Protein 4G79 (pdb70)

Radius of gyration: 14.89 Å; Cα contacts (8 Å, |Δi|>4): 288; chains: 1; bounding box: 30×38×43 Å

CATH classification: 2.170.210.20

Nearest PDB structures (foldseek):
  4g79-assembly1_A-2  TM=1.008E+00  e=6.199E-25  Caenorhabditis elegans
  4geu-assembly2_D-2  TM=9.745E-01  e=7.129E-22  Caenorhabditis elegans
  3pyi-assembly1_B  TM=9.815E-01  e=1.085E-20  Caenorhabditis elegans
  4gfc-assembly1_A  TM=9.319E-01  e=2.550E-20  Caenorhabditis elegans
  4gfa-assembly1_C  TM=9.198E-01  e=9.061E-18  Caenorhabditis elegans

Organism: Caenorhabditis elegans (NCBI:txid6239)

Foldseek 3Di:
DQKDWDDWDWAWEWEWEDCVHTDIDIFTKIWTWIWGQDPPPRFIKIKIWIDHPVDPQQIWMDIHGQVNVVVQCVVQVPPDHPVCVVVVVVCDVVVDHFYWYWYAYHVRQWIKIWGADDDPPDRRTRTIDIIGGD

B-factor: mean 48.03, std 16.82, range [25.33, 118.18]

InterPro domains:
  IPR032396 Spindle assembly abnormal protein 6, N-terminal [PF16531] (31-99)
  IPR038558 SAS-6, N-terminal domain superfamily [G3DSA:2.170.210.20] (1-215)
  IPR048600 Spindle assembly abnormal protein 6, helical domain [PF21503] (169-205)

Solvent-accessible surface area: 8370 Å² total; per-residue (Å²): 173,52,87,97,87,58,10,69,78,73,35,103,2,26,1,39,34,31,144,150,98,114,78,68,131,158,12,139,4,75,3,84,2,6,42,41,159,40,184,140,71,25,57,71,12,0,43,2,33,0,33,44,117,102,24,201,119,2,72,0,15,39,34,7,26,62,106,103,0,91,92,16,14,164,89,44,125,30,139,49,90,18,85,27,1,6,135,71,9,25,120,26,13,110,86,127,156,33,58,9,37,0,43,5,32,81,145,63,80,71,0,32,4,25,1,16,37,150,65,146,168,62,159,22,98,35,0,21,14,105,0,80,48,118

GO terms:
  GO:0042802 identical protein binding (F, IPI)
  GO:0005515 protein binding (F, IPI)
  GO:0005737 cytoplasm (C, IDA)
  GO:0005814 centriole (C, IDA)
  GO:0007099 centriole replication (P, IMP)
  GO:0008104 intracellular protein localization (P, IMP)
  GO:0019904 protein domain specific binding (F, IPI)
  GO:0051726 regulation of cell cy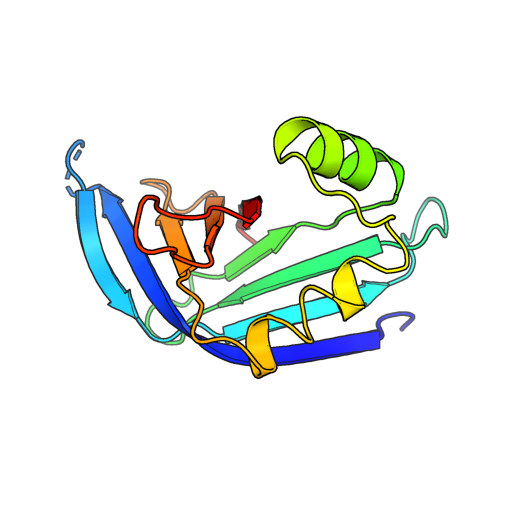cle (P, IGI)
  GO:0051726 regulation of cell cycle (P, IMP)

Structure (mmCIF, N/CA/C/O backbone):
data_4G79
#
_entry.id   4G79
#
_cell.length_a   69.330
_cell.length_b   73.370
_cell.length_c   79.330
_cell.angle_alpha   90.00
_cell.angle_beta   90.00
_cell.angle_gamma   90.00
#
_symmetry.space_group_name_H-M   'I 2 2 2'
#
loop_
_entity.id
_entity.type
_entity.pdbx_description
1 polymer 'Spindle assembly abnormal protein 6'
2 non-polymer GLYCEROL
3 non-polymer 'TETRAETHYLENE GLYCOL'
4 water water
#
loop_
_atom_site.group_PDB
_atom_site.id
_atom_site.type_symbol
_atom_site.label_atom_id
_atom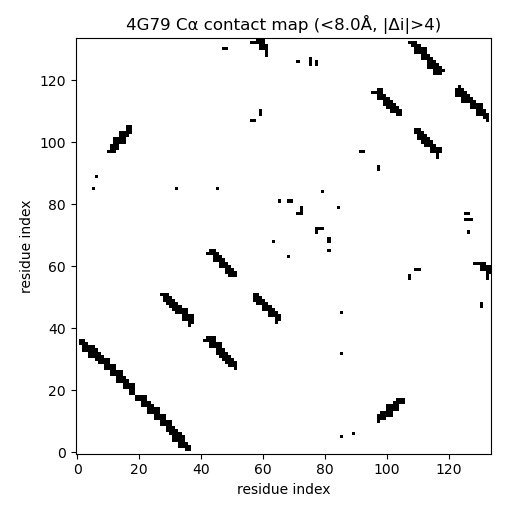_site.label_alt_id
_atom_site.label_comp_id
_atom_site.label_asym_id
_atom_site.label_entity_id
_atom_site.label_seq_id
_atom_site.pdbx_PDB_ins_code
_atom_site.Cartn_x
_atom_site.Cartn_y
_atom_site.Cartn_z
_atom_site.occupancy
_atom_site.B_iso_or_equiv
_atom_site.auth_seq_id
_atom_site.auth_comp_id
_atom_site.auth_asym_id
_atom_site.auth_atom_id
_atom_site.pdbx_PDB_model_num
ATOM 1 N N . THR A 1 4 ? -19.162 5.744 -2.027 1.00 79.36 2 THR A N 1
ATOM 2 C CA . THR A 1 4 ? -18.517 5.585 -3.333 1.00 76.14 2 THR A CA 1
ATOM 3 C C . THR A 1 4 ? -19.117 6.545 -4.383 1.00 75.95 2 THR A C 1
ATOM 4 O O . THR A 1 4 ? -20.269 6.974 -4.262 1.00 77.78 2 THR A O 1
ATOM 8 N N . SER A 1 5 ? -18.327 6.864 -5.416 1.00 66.47 3 SER A N 1
ATOM 9 C CA . SER A 1 5 ? -18.739 7.724 -6.524 1.00 62.66 3 SER A CA 1
ATOM 10 C C . SER A 1 5 ? -19.353 6.904 -7.666 1.00 59.32 3 SER A C 1
ATOM 11 O O . SER A 1 5 ? -19.889 7.476 -8.619 1.00 57.20 3 SER A O 1
ATOM 14 N N . LYS A 1 6 ? -19.243 5.576 -7.580 1.00 52.81 4 LYS A N 1
ATOM 15 C CA . LYS A 1 6 ? -19.689 4.652 -8.631 1.00 49.54 4 LYS A CA 1
ATOM 16 C C . LYS A 1 6 ? -21.214 4.652 -8.838 1.00 51.49 4 LYS A C 1
ATOM 17 O O . LYS A 1 6 ? -21.983 4.449 -7.900 1.00 52.45 4 LYS A O 1
ATOM 23 N N . ILE A 1 7 ? -21.632 4.869 -10.093 1.00 44.39 5 ILE A N 1
ATOM 24 C CA . ILE A 1 7 ? -23.030 4.845 -10.517 1.00 43.55 5 ILE A CA 1
ATOM 25 C C . ILE A 1 7 ? -23.182 3.732 -11.571 1.00 42.87 5 ILE A C 1
ATOM 26 O O . ILE A 1 7 ? -22.590 3.832 -12.653 1.00 37.61 5 ILE A O 1
ATOM 31 N N . ALA A 1 8 ? -24.001 2.713 -11.265 1.00 40.86 6 ALA A N 1
ATOM 32 C CA . ALA A 1 8 ? -24.260 1.603 -12.181 1.00 39.79 6 ALA A CA 1
ATOM 33 C C . ALA A 1 8 ? -25.130 2.099 -13.326 1.00 42.29 6 ALA A C 1
ATOM 34 O O . ALA A 1 8 ? -26.122 2.794 -13.085 1.00 45.00 6 ALA A O 1
ATOM 36 N N . LEU A 1 9 ? -24.725 1.824 -14.576 1.00 35.35 7 LEU A N 1
ATOM 37 C CA . LEU A 1 9 ? -25.476 2.298 -15.734 1.00 33.47 7 LEU A CA 1
ATOM 38 C C . LEU A 1 9 ? -26.107 1.156 -16.487 1.00 36.49 7 LEU A C 1
ATOM 39 O O . LEU A 1 9 ? -27.145 1.332 -17.105 1.00 36.94 7 LEU A O 1
ATOM 44 N N . PHE A 1 10 ? -25.489 -0.030 -16.420 1.00 32.76 8 PHE A N 1
ATOM 45 C CA . PHE A 1 10 ? -25.924 -1.216 -17.132 1.00 30.71 8 PHE A CA 1
ATOM 46 C C . PHE A 1 10 ? -25.360 -2.430 -16.436 1.00 35.23 8 PHE A C 1
ATOM 47 O O . PHE A 1 10 ? -24.194 -2.425 -16.042 1.00 31.98 8 PHE A O 1
ATOM 55 N N . ASP A 1 11 ? -26.189 -3.469 -16.286 1.00 35.66 9 ASP A N 1
ATOM 56 C CA . ASP A 1 11 ? -25.790 -4.748 -15.692 1.00 37.07 9 ASP A CA 1
ATOM 57 C C . ASP A 1 11 ? -26.664 -5.832 -16.272 1.00 42.14 9 ASP A C 1
ATOM 58 O O . ASP A 1 11 ? -27.781 -6.031 -15.810 1.00 42.94 9 ASP A O 1
ATOM 63 N N . GLN A 1 12 ? -26.185 -6.504 -17.321 1.00 39.03 10 GLN A N 1
ATOM 64 C CA . GLN A 1 12 ? -26.971 -7.564 -17.941 1.00 39.39 10 GLN A CA 1
ATOM 65 C C . GLN A 1 12 ? -26.128 -8.742 -18.327 1.00 39.49 10 GLN A C 1
ATOM 66 O O . GLN A 1 12 ? -24.964 -8.578 -18.669 1.00 36.88 10 GLN A O 1
ATOM 72 N N . THR A 1 13 ? -26.749 -9.928 -18.352 1.00 38.28 11 THR A N 1
ATOM 73 C CA . THR A 1 13 ? -26.151 -11.125 -18.887 1.00 37.83 11 THR A CA 1
ATOM 74 C C . THR A 1 13 ? -26.478 -11.114 -20.375 1.00 41.82 11 THR A C 1
ATOM 75 O O . THR A 1 13 ? -27.645 -10.965 -20.759 1.00 43.76 11 THR A O 1
ATOM 79 N N . LEU A 1 14 ? -25.456 -11.238 -21.210 1.00 35.40 12 LEU A N 1
ATOM 80 C CA . LEU A 1 14 ? -25.628 -11.227 -22.647 1.00 35.28 12 LEU A CA 1
ATOM 81 C C . LEU A 1 14 ? -24.989 -12.451 -23.245 1.00 37.41 12 LEU A C 1
ATOM 82 O O . LEU A 1 14 ? -24.127 -13.047 -22.598 1.00 36.66 12 LEU A O 1
ATOM 87 N N . ILE A 1 15 ? -25.367 -12.798 -24.491 1.00 34.81 13 ILE A N 1
ATOM 88 C CA . ILE A 1 15 ? -24.750 -13.899 -25.222 1.00 35.48 13 ILE A CA 1
ATOM 89 C C . ILE A 1 15 ? -23.619 -13.307 -26.025 1.00 36.80 13 ILE A C 1
ATOM 90 O O . ILE A 1 15 ? -23.833 -12.335 -26.735 1.00 38.74 13 ILE A O 1
ATOM 95 N N . ALA A 1 16 ? -22.429 -13.883 -25.939 1.00 30.93 14 ALA A N 1
ATOM 96 C CA . ALA A 1 16 ? -21.259 -13.452 -26.698 1.00 29.92 14 ALA A CA 1
ATOM 97 C C . ALA A 1 16 ? -20.583 -14.602 -27.410 1.00 37.41 14 ALA A C 1
ATOM 98 O O . ALA A 1 16 ? -20.705 -15.757 -26.980 1.00 36.70 14 ALA A O 1
ATOM 100 N N . SER A 1 17 ? -19.809 -14.298 -28.460 1.00 34.15 15 SER A N 1
ATOM 101 C CA . SER A 1 17 ? -18.993 -15.337 -29.081 1.00 35.19 15 SER A CA 1
ATOM 102 C C . SER A 1 17 ? -17.619 -15.227 -28.447 1.00 39.71 15 SER A C 1
ATOM 103 O O . SER A 1 17 ? -17.014 -14.156 -28.470 1.00 37.54 15 SER A O 1
ATOM 106 N N . LEU A 1 18 ? -17.143 -16.298 -27.834 1.00 37.01 16 LEU A N 1
ATOM 107 C CA . LEU A 1 18 ? -15.822 -16.263 -27.216 1.00 38.68 16 LEU A CA 1
ATOM 108 C C . LEU A 1 18 ? -14.844 -17.006 -28.098 1.00 45.62 16 LEU A C 1
ATOM 109 O O . LEU A 1 18 ? -15.059 -18.191 -28.418 1.00 45.59 16 LEU A O 1
ATOM 114 N N . LEU A 1 19 ? -13.786 -16.305 -28.508 1.00 43.00 17 LEU A N 1
ATOM 115 C CA . LEU A 1 19 ? -12.722 -16.881 -29.329 1.00 46.40 17 LEU A CA 1
ATOM 116 C C . LEU A 1 19 ? -11.474 -16.978 -28.481 1.00 50.65 17 LEU A C 1
ATOM 117 O O . LEU A 1 19 ? -11.093 -16.000 -27.838 1.00 47.91 17 LEU A O 1
ATOM 122 N N . GLN A 1 20 ? -10.870 -18.166 -28.414 1.00 49.19 18 GLN A N 1
ATOM 123 C CA . GLN A 1 20 ? -9.660 -18.330 -27.623 1.00 51.39 18 GLN A CA 1
ATOM 124 C C . GLN A 1 20 ? -8.717 -19.327 -28.324 1.00 60.49 18 GLN A C 1
ATOM 125 O O . GLN A 1 20 ? -9.205 -20.253 -28.978 1.00 58.80 18 GLN A O 1
ATOM 131 N N . PRO A 1 21 ? -7.375 -19.153 -28.226 1.00 62.70 19 PRO A N 1
ATOM 132 C CA . PRO A 1 21 ? -6.462 -20.112 -28.881 1.00 66.01 19 PRO A CA 1
ATOM 133 C C . PRO A 1 21 ? -6.561 -21.522 -28.292 1.00 72.55 19 PRO A C 1
ATOM 134 O O . PRO A 1 21 ? -7.025 -21.690 -27.159 1.00 72.00 19 PRO A O 1
ATOM 138 N N . LEU A 1 22 ? -6.121 -22.532 -29.060 1.00 71.36 20 LEU A N 1
ATOM 139 C CA . LEU A 1 22 ? -6.149 -23.927 -28.624 1.00 97.74 20 LEU A CA 1
ATOM 140 C C . LEU A 1 22 ? -4.940 -24.239 -27.753 1.00 118.18 20 LEU A C 1
ATOM 141 O O . LEU A 1 22 ? -4.935 -23.914 -26.569 1.00 74.87 20 LEU A O 1
ATOM 146 N N . PRO A 1 27 ? -2.455 -21.739 -31.319 1.00 99.37 25 PRO A N 1
ATOM 147 C CA . PRO A 1 27 ? -2.450 -20.649 -32.306 1.00 98.06 25 PRO A CA 1
ATOM 148 C C . PRO A 1 27 ? -3.844 -20.406 -32.895 1.00 97.78 25 PRO A C 1
ATOM 149 O O . PRO A 1 27 ? -4.333 -19.271 -32.855 1.00 95.24 25 PRO A O 1
ATOM 153 N N . ASP A 1 28 ? -4.484 -21.472 -33.433 1.00 93.19 26 ASP A N 1
ATOM 154 C CA . ASP A 1 28 ? -5.827 -21.433 -34.030 1.00 89.56 26 ASP A CA 1
ATOM 155 C C . ASP A 1 28 ? -6.877 -21.220 -32.943 1.00 87.32 26 ASP A C 1
ATOM 156 O O . ASP A 1 28 ? -6.699 -21.689 -31.818 1.00 86.99 26 ASP A O 1
ATOM 161 N N . PHE A 1 29 ? -7.967 -20.519 -33.278 1.00 79.35 27 PHE A N 1
ATOM 162 C CA . PHE A 1 29 ? -9.033 -20.222 -32.328 1.00 75.48 27 PHE A CA 1
ATOM 163 C C . PHE A 1 29 ? -10.112 -21.296 -32.252 1.00 74.34 27 PHE A C 1
ATOM 164 O O . PHE A 1 29 ? -10.529 -21.843 -33.279 1.00 75.03 27 PHE A O 1
ATOM 172 N N . LYS A 1 30 ? -10.598 -21.552 -31.026 1.00 64.96 28 LYS A N 1
ATOM 173 C CA . LYS A 1 30 ? -11.782 -22.363 -30.777 1.00 61.98 28 LYS A CA 1
ATOM 174 C C . LYS A 1 30 ? -12.882 -21.370 -30.407 1.00 58.68 28 LYS A C 1
ATOM 175 O O . LYS A 1 30 ? -12.611 -20.373 -29.738 1.00 56.43 28 LYS A O 1
ATOM 181 N N . ALA A 1 31 ? -14.087 -21.588 -30.909 1.00 51.73 29 ALA A N 1
ATOM 182 C CA . ALA A 1 31 ? -15.166 -20.643 -30.696 1.00 47.75 29 ALA A CA 1
ATOM 183 C C . ALA A 1 31 ? -16.351 -21.262 -30.015 1.00 46.46 29 ALA A C 1
ATOM 184 O O . ALA A 1 31 ? -16.812 -22.327 -30.406 1.00 47.47 29 ALA A O 1
ATOM 186 N N . TYR A 1 32 ? -16.881 -20.557 -29.039 1.00 40.26 30 TYR A N 1
ATOM 187 C CA . TYR A 1 32 ? -18.081 -20.932 -28.322 1.00 38.76 30 TYR A CA 1
ATOM 188 C C . TYR A 1 32 ? -18.946 -19.747 -28.047 1.00 40.92 30 TYR A C 1
ATOM 189 O O . TYR A 1 32 ? -18.433 -18.696 -27.645 1.00 42.04 30 TYR A O 1
ATOM 198 N N . LYS A 1 33 ? -20.271 -19.939 -28.117 1.00 36.56 31 LYS A N 1
ATOM 199 C CA . LYS A 1 33 ? -21.202 -18.920 -27.614 1.00 34.66 31 LYS A CA 1
ATOM 200 C C . LYS A 1 33 ? -21.197 -19.087 -26.112 1.00 39.67 31 LYS A C 1
ATOM 201 O O . LYS A 1 33 ? -21.133 -20.226 -25.625 1.00 38.25 31 LYS A O 1
ATOM 207 N N . THR A 1 34 ? -21.205 -17.986 -25.376 1.00 35.89 32 THR A N 1
ATOM 208 C CA . THR A 1 34 ? -21.195 -18.032 -23.910 1.00 36.64 32 THR A CA 1
ATOM 209 C C . THR A 1 34 ? -21.994 -16.869 -23.337 1.00 40.10 32 THR A C 1
ATOM 210 O O . THR A 1 34 ? -22.006 -15.778 -23.921 1.00 39.60 32 THR A O 1
ATOM 214 N N . LYS A 1 35 ? -22.682 -17.113 -22.223 1.00 37.08 33 LYS A N 1
ATOM 215 C CA . LYS A 1 35 ? -23.331 -16.036 -21.490 1.00 35.33 33 LYS A CA 1
ATOM 216 C C . LYS A 1 35 ? -22.225 -15.297 -20.750 1.00 39.50 33 LYS A C 1
ATOM 217 O O . LYS A 1 35 ? -21.345 -15.926 -20.148 1.00 38.81 33 LYS A O 1
ATOM 223 N N . VAL A 1 36 ? -22.256 -13.975 -20.808 1.00 34.33 34 VAL A N 1
ATOM 224 C CA A VAL A 1 36 ? -21.263 -13.111 -20.146 0.50 33.58 34 VAL A CA 1
ATOM 225 C CA 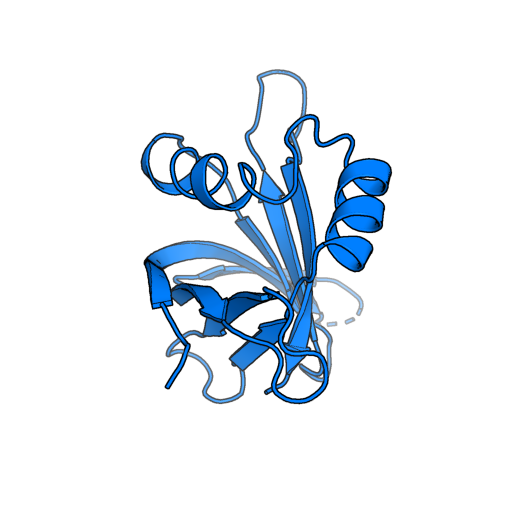B VAL A 1 36 ? -21.268 -13.126 -20.152 0.50 33.69 34 VAL A CA 1
ATOM 226 C C . VAL A 1 36 ? -22.007 -12.006 -19.405 1.00 37.56 34 VAL A C 1
ATOM 227 O O . VAL A 1 36 ? -23.017 -11.513 -19.902 1.00 37.68 34 VAL A O 1
ATOM 234 N N . LYS A 1 37 ? -21.520 -11.615 -18.221 1.00 33.34 35 LYS A N 1
ATOM 235 C CA . LYS A 1 37 ? -22.162 -10.500 -17.525 1.00 32.43 35 LYS A CA 1
ATOM 236 C C . LYS A 1 37 ? -21.371 -9.252 -17.870 1.00 35.69 35 LYS A C 1
ATOM 237 O O . LYS A 1 37 ? -20.161 -9.202 -17.651 1.00 33.80 35 LYS A O 1
ATOM 243 N N . LEU A 1 38 ? -22.060 -8.257 -18.426 1.00 30.69 36 LEU A N 1
ATOM 244 C CA . LEU A 1 38 ? -21.446 -6.981 -18.775 1.00 29.22 36 LEU A CA 1
ATOM 245 C C . LEU A 1 38 ? -21.993 -5.919 -17.860 1.00 32.99 36 LEU A C 1
ATOM 246 O O . LEU A 1 38 ? -23.209 -5.780 -17.724 1.00 34.82 36 LEU A O 1
ATOM 251 N N . LYS A 1 39 ? -21.094 -5.178 -17.237 1.00 29.49 37 LYS A N 1
ATOM 252 C CA . LYS A 1 39 ? -21.445 -4.042 -16.377 1.00 30.59 37 LYS A CA 1
ATOM 253 C C . LYS A 1 39 ? -20.802 -2.803 -16.921 1.00 33.69 37 LYS A C 1
ATOM 254 O O . LYS A 1 39 ? -19.604 -2.816 -17.237 1.00 32.96 37 LYS A O 1
ATOM 260 N N . ILE A 1 40 ? -21.581 -1.718 -16.980 1.00 29.17 38 ILE A N 1
ATOM 261 C CA . ILE A 1 40 ? -21.081 -0.392 -17.389 1.00 28.56 38 ILE A CA 1
ATOM 262 C C . ILE A 1 40 ? -21.439 0.539 -16.262 1.00 33.70 38 ILE A C 1
ATOM 263 O O . ILE A 1 40 ? -22.573 0.508 -15.770 1.00 33.30 38 ILE A O 1
ATOM 268 N N . SER A 1 41 ? -20.457 1.311 -15.808 1.00 31.80 39 SER A N 1
ATOM 269 C CA . SER A 1 41 ? -20.679 2.282 -14.732 1.00 32.87 39 SER A CA 1
ATOM 270 C C . SER A 1 41 ? -19.893 3.542 -14.976 1.00 36.17 39 SER A C 1
ATOM 271 O O . SER A 1 41 ? -19.021 3.564 -15.841 1.00 34.89 39 SER A O 1
ATOM 274 N N . GLU A 1 42 ? -20.246 4.635 -14.270 1.00 35.90 40 GLU A N 1
ATOM 275 C CA . GLU A 1 42 ? -19.479 5.860 -14.300 1.00 36.15 40 GLU A CA 1
ATOM 276 C C . GLU A 1 42 ? -18.937 6.066 -12.902 1.00 41.37 40 GLU A C 1
ATOM 277 O O . GLU A 1 42 ? -19.577 5.667 -11.914 1.00 41.37 40 GLU A O 1
ATOM 283 N N . GLN A 1 43 ? -17.732 6.617 -12.817 1.00 38.43 41 GLN A N 1
ATOM 284 C CA . GLN A 1 43 ? -17.091 6.856 -11.526 1.00 40.62 41 GLN A CA 1
ATOM 285 C C . GLN A 1 43 ? -16.137 8.003 -11.605 1.00 43.02 41 GLN A C 1
ATOM 286 O O . GLN A 1 43 ? -15.733 8.423 -12.680 1.00 41.80 41 GLN A O 1
ATOM 292 N N . ARG A 1 44 ? -15.755 8.484 -10.439 1.00 42.55 42 ARG A N 1
ATOM 293 C CA A ARG A 1 44 ? -14.808 9.571 -10.316 0.50 43.87 42 ARG A CA 1
ATOM 294 C CA B ARG A 1 44 ? -14.809 9.566 -10.326 0.50 43.79 42 ARG A CA 1
ATOM 295 C C . ARG A 1 44 ? -13.409 8.974 -10.133 1.00 49.31 42 ARG A C 1
ATOM 296 O O . ARG A 1 44 ? -13.204 8.134 -9.237 1.00 50.05 42 ARG A O 1
ATOM 311 N N . ASN A 1 45 ? -12.454 9.366 -11.003 1.00 46.80 43 ASN A N 1
ATOM 312 C CA . ASN A 1 45 ? -11.054 8.938 -10.887 1.00 48.90 43 ASN A CA 1
ATOM 313 C C . ASN A 1 45 ? -10.550 9.467 -9.535 1.00 56.07 43 ASN A C 1
ATOM 314 O O . ASN A 1 45 ? -10.812 10.618 -9.200 1.00 56.58 43 ASN A O 1
ATOM 319 N N . GLU A 1 46 ? -9.914 8.616 -8.714 1.00 56.53 44 GLU A N 1
ATOM 320 C CA . GLU A 1 46 ? -9.487 9.033 -7.374 1.00 58.89 44 GLU A CA 1
ATOM 321 C C . GLU A 1 46 ? -8.328 10.032 -7.403 1.00 63.00 44 GLU A C 1
ATOM 322 O O . GLU A 1 46 ? -8.227 10.840 -6.484 1.00 66.95 44 GLU A O 1
ATOM 328 N N . THR A 1 47 ? -7.485 10.022 -8.454 1.00 57.88 45 THR A N 1
ATOM 329 C CA . THR A 1 47 ? -6.369 10.975 -8.509 1.00 60.14 45 THR A CA 1
ATOM 330 C C . THR A 1 47 ? -6.808 12.312 -9.127 1.00 61.66 45 THR A C 1
ATOM 331 O O . THR A 1 47 ? -6.564 13.340 -8.515 1.00 65.00 45 THR A O 1
ATOM 335 N N . SER A 1 48 ? -7.425 12.305 -10.317 1.00 55.43 46 SER A N 1
ATOM 336 C CA . SER A 1 48 ? -7.796 13.559 -10.995 1.00 54.30 46 SER A CA 1
ATOM 337 C C . SER A 1 48 ? -9.204 14.087 -10.664 1.00 54.61 46 SER A C 1
ATOM 338 O O . SER A 1 48 ? -9.481 15.250 -10.935 1.00 54.11 46 SER A O 1
ATOM 341 N N . GLY A 1 49 ? -10.089 13.232 -10.169 1.00 50.37 47 GLY A N 1
ATOM 342 C CA . GLY A 1 49 ? -11.469 13.612 -9.895 1.00 49.76 47 GLY A CA 1
ATOM 343 C C . GLY A 1 49 ? -12.318 13.645 -11.162 1.00 51.22 47 GLY A C 1
ATOM 344 O O . GLY A 1 49 ? -13.490 14.020 -11.118 1.00 50.46 47 GLY A O 1
ATOM 345 N N . GLU A 1 50 ? -11.744 13.262 -12.306 1.00 47.34 48 GLU A N 1
ATOM 346 C CA . GLU A 1 50 ? -12.468 13.319 -13.570 1.00 46.35 48 GLU A CA 1
ATOM 347 C C . GLU A 1 50 ? -13.388 12.091 -13.766 1.00 44.84 48 GLU A C 1
ATOM 348 O O . GLU A 1 50 ? -13.167 11.015 -13.188 1.00 44.07 48 GLU A O 1
ATOM 354 N N . LYS A 1 51 ? -14.413 12.264 -14.615 1.00 38.26 49 LYS A N 1
ATOM 355 C CA . LYS A 1 51 ? -15.368 11.192 -14.901 1.00 35.67 49 LYS A CA 1
ATOM 356 C C . LYS A 1 51 ? -14.714 10.126 -15.753 1.00 37.20 49 LYS A C 1
ATOM 357 O O . LYS A 1 51 ? -14.047 10.423 -16.758 1.00 35.13 49 LYS A O 1
ATOM 363 N N . GLU A 1 52 ? -14.926 8.877 -15.329 1.00 35.39 50 GLU A N 1
ATOM 364 C CA . GLU A 1 52 ? -14.458 7.674 -15.981 1.00 36.11 50 GLU A CA 1
ATOM 365 C C . GLU A 1 52 ? -15.618 6.796 -16.258 1.00 36.99 50 GLU A C 1
ATOM 366 O O . GLU A 1 52 ? -16.497 6.717 -15.408 1.00 37.99 50 GLU A O 1
ATOM 372 N N . LEU A 1 53 ? -15.624 6.096 -17.398 1.00 31.88 51 LEU A N 1
ATOM 373 C CA . LEU A 1 53 ? -16.605 5.029 -17.627 1.00 32.27 51 LEU A CA 1
ATOM 374 C C . LEU A 1 53 ? -15.882 3.761 -17.310 1.00 36.07 51 LEU A C 1
ATOM 375 O O . LEU A 1 53 ? -14.691 3.702 -17.602 1.00 36.54 51 LEU A O 1
ATOM 380 N N . LYS A 1 54 ? -16.535 2.760 -16.701 1.00 30.90 52 LYS A N 1
ATOM 381 C CA . LYS A 1 54 ? -15.853 1.501 -16.398 1.00 30.08 52 LYS A CA 1
ATOM 382 C C . LYS A 1 54 ? -16.604 0.369 -17.076 1.00 32.78 52 LYS A C 1
ATOM 383 O O . LYS A 1 54 ? -17.813 0.313 -16.953 1.00 31.14 52 LYS A O 1
ATOM 389 N N . PHE A 1 55 ? -15.897 -0.506 -17.828 1.00 30.11 53 PHE A N 1
ATOM 390 C CA . PHE A 1 55 ? -16.508 -1.667 -18.498 1.00 28.82 53 PHE A CA 1
ATOM 391 C C . PHE A 1 55 ? -16.009 -2.891 -17.814 1.00 30.36 53 PHE A C 1
ATOM 392 O O . PHE A 1 55 ? -14.805 -2.982 -17.568 1.00 28.74 53 PHE A O 1
ATOM 400 N N . GLU A 1 56 ? -16.906 -3.806 -17.436 1.00 28.09 54 GLU A N 1
ATOM 401 C CA . GLU A 1 56 ? -16.488 -5.010 -16.703 1.00 29.81 54 GLU A CA 1
ATOM 402 C C . GLU A 1 56 ? -17.175 -6.211 -17.253 1.00 33.27 54 GLU A C 1
ATOM 403 O O . GLU A 1 56 ? -18.396 -6.190 -17.465 1.00 32.67 54 GLU A O 1
ATOM 409 N N . ILE A 1 57 ? -16.394 -7.277 -17.500 1.00 31.42 55 ILE A N 1
ATOM 410 C CA . ILE A 1 57 ? -16.989 -8.525 -17.986 1.00 29.88 55 ILE A CA 1
ATOM 411 C C . ILE A 1 57 ? -16.597 -9.674 -17.042 1.00 32.71 55 ILE A C 1
ATOM 412 O O . ILE A 1 57 ? -15.514 -9.675 -16.447 1.00 32.44 55 ILE A O 1
ATOM 417 N N . SER A 1 58 ? -17.517 -10.615 -16.874 1.00 29.80 56 SER A N 1
ATOM 418 C CA . SER A 1 58 ? -17.318 -11.822 -16.067 1.00 31.28 56 SER A CA 1
ATOM 419 C C . SER A 1 58 ? -18.200 -12.913 -16.597 1.00 35.69 56 SER A C 1
ATOM 420 O O . SER A 1 58 ? -19.120 -12.646 -17.374 1.00 32.34 56 SER A O 1
ATOM 423 N N . ARG A 1 59 ? -17.921 -14.166 -16.199 1.00 34.48 57 ARG A N 1
ATOM 424 C CA . ARG A 1 59 ? -18.765 -15.309 -16.563 1.00 34.83 57 ARG A CA 1
ATOM 425 C C . ARG A 1 59 ? -18.549 -16.396 -15.517 1.00 41.58 57 ARG A C 1
ATOM 426 O O . ARG A 1 59 ? -17.429 -16.551 -14.992 1.00 39.16 57 ARG A O 1
ATOM 434 N N . SER A 1 60 ? -19.627 -17.145 -15.198 1.00 41.91 58 SER A N 1
ATOM 435 C CA . SER A 1 60 ? -19.615 -18.127 -14.124 1.00 43.50 58 SER A CA 1
ATOM 436 C C . SER A 1 60 ? -18.847 -19.389 -14.471 1.00 45.81 58 SER A C 1
ATOM 437 O O . SER A 1 60 ? -18.579 -20.190 -13.560 1.00 45.97 58 SER A O 1
ATOM 440 N N . ASP A 1 61 ? -18.481 -19.575 -15.763 1.00 40.04 59 ASP A N 1
ATOM 441 C CA . ASP A 1 61 ? -17.709 -20.765 -16.197 1.00 41.19 59 ASP A CA 1
ATOM 442 C C . ASP A 1 61 ? -16.299 -20.755 -15.692 1.00 45.13 59 ASP A C 1
ATOM 443 O O . ASP A 1 61 ? -15.673 -21.815 -15.641 1.00 45.36 59 ASP A O 1
ATOM 448 N N . ASP A 1 62 ? -15.746 -19.534 -15.494 1.00 44.56 60 ASP A N 1
ATOM 449 C CA . ASP A 1 62 ? -14.346 -19.360 -15.172 1.00 45.34 60 ASP A CA 1
ATOM 450 C C . ASP A 1 62 ? -14.145 -18.200 -14.201 1.00 47.38 60 ASP A C 1
ATOM 451 O O . ASP A 1 62 ? -14.400 -17.041 -14.556 1.00 42.75 60 ASP A O 1
ATOM 456 N N . PHE A 1 63 ? -13.635 -18.509 -12.986 1.00 47.97 61 PHE A N 1
ATOM 457 C CA . PHE A 1 63 ? -13.354 -17.500 -11.953 1.00 49.62 61 PHE A CA 1
ATOM 458 C C . PHE A 1 63 ? -12.243 -16.542 -12.407 1.00 52.97 61 PHE A C 1
ATOM 459 O O . PHE A 1 63 ? -12.155 -15.435 -11.900 1.00 53.22 61 PHE A O 1
ATOM 467 N N . GLU A 1 64 ? -11.403 -16.964 -13.354 1.00 50.81 62 GLU A N 1
ATOM 468 C CA . GLU A 1 64 ? -10.302 -16.158 -13.889 1.00 51.63 62 GLU A CA 1
ATOM 469 C C . GLU A 1 64 ? -10.771 -15.222 -15.004 1.00 51.99 62 GLU A C 1
ATOM 470 O O . GLU A 1 64 ? -10.005 -14.358 -15.415 1.00 52.82 62 GLU A O 1
ATOM 476 N N . PHE A 1 65 ? -12.004 -15.408 -15.502 1.00 44.30 63 PHE A N 1
ATOM 477 C CA . PHE A 1 65 ? -12.618 -14.609 -16.549 1.00 41.51 63 PHE A CA 1
ATOM 478 C C . PHE A 1 65 ?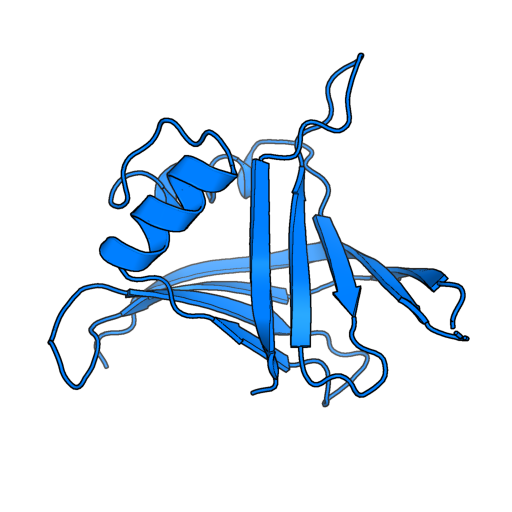 -13.216 -13.370 -15.893 1.00 44.18 63 PHE A C 1
ATOM 479 O O . PHE A 1 65 ? -14.388 -13.344 -15.542 1.00 43.52 63 PHE A O 1
ATOM 487 N N . LEU A 1 66 ? -12.370 -12.392 -15.616 1.00 41.07 64 LEU A N 1
ATOM 488 C CA . LEU A 1 66 ? -12.752 -11.159 -14.942 1.00 41.59 64 LEU A CA 1
ATOM 489 C C . LEU A 1 66 ? -11.901 -10.051 -15.543 1.00 41.39 64 LEU A C 1
ATOM 490 O O . LEU A 1 66 ? -10.681 -10.046 -15.353 1.00 41.79 64 LEU A O 1
ATOM 495 N N . PHE A 1 67 ? -12.517 -9.193 -16.371 1.00 35.40 65 PHE A N 1
ATOM 496 C CA . PHE A 1 67 ? -11.756 -8.168 -17.083 1.00 33.87 65 PHE A CA 1
ATOM 497 C C . PHE A 1 67 ? -12.404 -6.815 -16.997 1.00 33.94 65 PHE A C 1
ATOM 498 O O . PHE A 1 67 ? -13.634 -6.727 -16.983 1.00 32.50 65 PHE A O 1
ATOM 506 N N . SER A 1 68 ? -11.582 -5.749 -16.979 1.00 31.11 66 SER A N 1
ATOM 507 C CA . SER A 1 68 ? -12.153 -4.409 -16.956 1.00 31.07 66 SER A CA 1
ATOM 508 C C . SER A 1 68 ? -11.237 -3.390 -17.604 1.00 35.14 66 SER A C 1
ATOM 509 O O . SER A 1 68 ? -10.044 -3.621 -17.800 1.00 34.03 66 SER A O 1
ATOM 512 N N . GLU A 1 69 ? -11.815 -2.247 -17.920 1.00 33.31 67 GLU A N 1
ATOM 513 C CA . GLU A 1 69 ? -11.079 -1.098 -18.415 1.00 32.58 67 GLU A CA 1
ATOM 514 C C . GLU A 1 69 ? -11.876 0.138 -18.085 1.00 36.37 67 GLU A C 1
ATOM 515 O O . GLU A 1 69 ? -13.119 0.115 -18.046 1.00 33.58 67 GLU A O 1
ATOM 521 N N . THR A 1 70 ? -11.150 1.209 -17.826 1.00 36.44 68 THR A N 1
ATOM 522 C CA A THR A 1 70 ? -11.762 2.486 -17.507 0.50 37.27 68 THR A CA 1
ATOM 523 C CA B THR A 1 70 ? -11.764 2.507 -17.544 0.50 36.48 68 THR A CA 1
ATOM 524 C C . THR A 1 70 ? -11.486 3.426 -18.698 1.00 41.69 68 THR A C 1
ATOM 525 O O . THR A 1 70 ? -10.409 3.370 -19.292 1.00 42.52 68 THR A O 1
ATOM 532 N N . LEU A 1 71 ? -12.467 4.246 -19.057 1.00 38.73 69 LEU A N 1
ATOM 533 C CA . LEU A 1 71 ? -12.363 5.197 -20.160 1.00 40.13 69 LEU A CA 1
ATOM 534 C C . LEU A 1 71 ? -12.601 6.586 -19.664 1.00 40.92 69 LEU A C 1
ATOM 535 O O . LEU A 1 71 ? -13.717 6.866 -19.242 1.00 40.61 69 LEU A O 1
ATOM 540 N N . ASN A 1 72 ? -11.634 7.470 -19.800 1.00 37.90 70 ASN A N 1
ATOM 541 C CA . ASN A 1 72 ? -11.841 8.889 -19.461 1.00 36.94 70 ASN A CA 1
ATOM 542 C C . ASN A 1 72 ? -12.138 9.653 -20.773 1.00 39.58 70 ASN A C 1
ATOM 543 O O . ASN A 1 72 ? -12.186 9.033 -21.839 1.00 38.66 70 ASN A O 1
ATOM 548 N N . ASN A 1 73 ? -12.383 10.991 -20.710 1.00 35.05 71 ASN A N 1
ATOM 549 C CA . ASN A 1 73 ? -12.702 11.744 -21.904 1.00 34.20 71 ASN A CA 1
ATOM 550 C C . ASN A 1 73 ? -11.584 11.677 -22.954 1.00 41.31 71 ASN A C 1
ATOM 551 O O . ASN A 1 73 ? -11.875 11.557 -24.147 1.00 40.96 71 ASN A O 1
ATOM 556 N N . GLU A 1 74 ? -10.323 11.789 -22.519 1.00 40.91 72 GLU A N 1
ATOM 557 C CA . GLU A 1 74 ? -9.152 11.789 -23.408 1.00 42.60 72 GLU A CA 1
ATOM 558 C C . GLU A 1 74 ? -8.990 10.440 -24.138 1.00 46.72 72 GLU A C 1
ATOM 559 O O . GLU A 1 74 ? -8.737 10.432 -25.350 1.00 46.94 72 GLU A O 1
ATOM 565 N N . LYS A 1 75 ? -9.158 9.317 -23.413 1.00 43.13 73 LYS A N 1
ATOM 566 C CA . LYS A 1 75 ? -9.031 7.967 -23.968 1.00 42.50 73 LYS A CA 1
ATOM 567 C C . LYS A 1 75 ? -10.190 7.697 -24.912 1.00 46.01 73 LYS A C 1
ATOM 568 O O . LYS A 1 75 ? -9.995 7.091 -25.969 1.00 47.08 73 LYS A O 1
ATOM 574 N N . TYR A 1 76 ? -11.379 8.211 -24.570 1.00 40.75 74 TYR A N 1
ATOM 575 C CA . TYR A 1 76 ? -12.551 8.114 -25.441 1.00 38.88 74 TYR A CA 1
ATOM 576 C C . TYR A 1 76 ? -12.311 8.813 -26.777 1.00 43.86 74 TYR A C 1
ATOM 577 O O . TYR A 1 76 ? -12.799 8.328 -27.791 1.00 43.11 74 TYR A O 1
ATOM 586 N N . GLN A 1 77 ? -11.612 9.973 -26.791 1.00 41.61 75 GLN A N 1
ATOM 587 C CA . GLN A 1 77 ? -11.341 10.691 -28.043 1.00 42.30 75 GLN A CA 1
ATOM 588 C C . GLN A 1 77 ? -10.522 9.818 -29.003 1.00 47.64 75 GLN A C 1
ATOM 589 O O . GLN A 1 77 ? -10.799 9.831 -30.203 1.00 47.53 75 GLN A O 1
ATOM 595 N N . ILE A 1 78 ? -9.549 9.045 -28.473 1.00 44.39 76 ILE A N 1
ATOM 596 C CA . ILE A 1 78 ? -8.737 8.102 -29.255 1.00 45.65 76 ILE A CA 1
ATOM 597 C C . ILE A 1 78 ? -9.667 6.997 -29.808 1.00 47.95 76 ILE A C 1
ATOM 598 O O . ILE A 1 78 ? -9.642 6.706 -31.011 1.00 47.83 76 ILE A O 1
ATOM 603 N N . LEU A 1 79 ? -10.516 6.432 -28.930 1.00 41.99 77 LEU A N 1
ATOM 604 C CA . LEU A 1 79 ? -11.479 5.391 -29.286 1.00 39.48 77 LEU A CA 1
ATOM 605 C C . LEU A 1 79 ? -12.423 5.855 -30.398 1.00 40.99 77 LEU A C 1
ATOM 606 O O . LEU A 1 79 ? -12.668 5.090 -31.336 1.00 40.64 77 LEU A O 1
ATOM 611 N N . ALA A 1 80 ? -12.959 7.079 -30.293 1.00 37.43 78 ALA A N 1
ATOM 612 C CA . ALA A 1 80 ? -13.893 7.630 -31.266 1.00 36.40 78 ALA A CA 1
ATOM 613 C C . ALA A 1 80 ? -13.216 7.802 -32.642 1.00 42.91 78 ALA A C 1
ATOM 614 O O . ALA A 1 80 ? -13.816 7.487 -33.676 1.00 39.47 78 ALA A O 1
ATOM 616 N N . ARG A 1 81 ? -11.947 8.262 -32.633 1.00 43.91 79 ARG A N 1
ATOM 617 C CA . ARG A 1 81 ? -11.130 8.448 -33.829 1.00 45.51 79 ARG A CA 1
ATOM 618 C C . ARG A 1 81 ? -10.858 7.088 -34.487 1.00 48.81 79 ARG A C 1
ATOM 619 O O . ARG A 1 81 ? -11.092 6.936 -35.688 1.00 49.14 79 ARG A O 1
ATOM 627 N N . ASP A 1 82 ? -10.422 6.096 -33.694 1.00 45.28 80 ASP A N 1
ATOM 628 C CA . ASP A 1 82 ? -10.103 4.749 -34.178 1.00 45.17 80 ASP A CA 1
ATOM 629 C C . ASP A 1 82 ? -11.299 4.003 -34.747 1.00 45.99 80 ASP A C 1
ATOM 630 O O . ASP A 1 82 ? -11.126 3.233 -35.690 1.00 48.66 80 ASP A O 1
ATOM 635 N N . HIS A 1 83 ? -12.491 4.208 -34.178 1.00 37.84 81 HIS A N 1
ATOM 636 C CA . HIS A 1 83 ? -13.701 3.485 -34.552 1.00 35.43 81 HIS A CA 1
ATOM 637 C C . HIS A 1 83 ? -14.774 4.327 -35.234 1.00 39.53 81 HIS A C 1
ATOM 638 O O . HIS A 1 83 ? -15.883 3.821 -35.392 1.00 39.69 81 HIS A O 1
ATOM 645 N N . ASP A 1 84 ? -14.467 5.560 -35.681 1.00 37.50 82 ASP A N 1
ATOM 646 C CA . ASP A 1 84 ? -15.399 6.443 -36.397 1.00 38.55 82 ASP A CA 1
ATOM 647 C C . ASP A 1 84 ? -16.685 6.738 -35.614 1.00 40.81 82 ASP A C 1
ATOM 648 O O . ASP A 1 84 ? -17.746 6.919 -36.218 1.00 40.28 82 ASP A O 1
ATOM 653 N N . LEU A 1 85 ? -16.586 6.851 -34.282 1.00 35.32 83 LEU A N 1
ATOM 654 C CA . LEU A 1 85 ? -17.745 7.172 -33.457 1.00 32.38 83 LEU A CA 1
ATOM 655 C C . LEU A 1 85 ? -18.110 8.624 -33.654 1.00 36.68 83 LEU A C 1
ATOM 656 O O . LEU A 1 85 ? -17.221 9.482 -33.729 1.00 39.73 83 LEU A O 1
ATOM 661 N N . THR A 1 86 ? -19.410 8.917 -33.766 1.00 32.51 84 THR A N 1
ATOM 662 C CA . THR A 1 86 ? -19.822 10.308 -34.012 1.00 33.63 84 THR A CA 1
ATOM 663 C C . THR A 1 86 ? -20.476 10.949 -32.797 1.00 37.68 84 THR A C 1
ATOM 664 O O . THR A 1 86 ? -20.914 12.097 -32.881 1.00 40.55 84 THR A O 1
ATOM 668 N N . VAL A 1 87 ? -20.519 10.227 -31.664 1.00 34.19 85 VAL A N 1
ATOM 669 C CA . VAL A 1 87 ? -21.102 10.766 -30.418 1.00 33.25 85 VAL A CA 1
ATOM 670 C C . VAL A 1 87 ? -19.967 11.204 -29.497 1.00 36.36 85 VAL A C 1
ATOM 671 O O . VAL A 1 87 ? -18.876 10.650 -29.561 1.00 34.47 85 VAL A O 1
ATOM 675 N N . ASP A 1 88 ? -20.225 12.191 -28.645 1.00 36.55 86 ASP A N 1
ATOM 676 C CA . ASP A 1 88 ? -19.219 12.649 -27.685 1.00 36.26 86 ASP A CA 1
ATOM 677 C C . ASP A 1 88 ? -19.182 11.729 -26.458 1.00 36.87 86 ASP A C 1
ATOM 678 O O . ASP A 1 88 ? -20.010 10.821 -26.309 1.00 32.57 86 ASP A O 1
ATOM 683 N N . PHE A 1 89 ? -18.205 11.949 -25.575 1.00 33.69 87 PHE A N 1
ATOM 684 C CA . PHE A 1 89 ? -18.024 11.106 -24.403 1.00 33.55 87 PHE A CA 1
ATOM 685 C C . PHE A 1 89 ? -19.263 11.055 -23.497 1.00 35.60 87 PHE A C 1
ATOM 686 O O . PHE A 1 89 ? -19.573 9.986 -23.019 1.00 33.64 87 PHE A O 1
ATOM 694 N N . ASP A 1 90 ? -19.976 12.184 -23.293 1.00 37.77 88 ASP A N 1
ATOM 695 C CA A ASP A 1 90 ? -21.187 12.294 -22.466 0.50 37.73 88 ASP A CA 1
ATOM 696 C CA B ASP A 1 90 ? -21.127 12.154 -22.398 0.50 38.41 88 ASP A CA 1
ATOM 697 C C . ASP A 1 90 ? -22.334 11.422 -23.014 1.00 41.76 88 ASP A C 1
ATOM 698 O O . ASP A 1 90 ? -23.061 10.774 -22.265 1.00 42.18 88 ASP A O 1
ATOM 707 N N . ALA A 1 91 ? -22.522 11.458 -24.330 1.00 38.40 89 ALA A N 1
ATOM 708 C CA . ALA A 1 91 ? -23.610 10.728 -24.979 1.00 36.47 89 ALA A CA 1
ATOM 709 C C . ALA A 1 91 ? -23.264 9.243 -25.165 1.00 37.30 89 ALA A C 1
ATOM 710 O O . ALA A 1 91 ? -24.167 8.408 -25.206 1.00 36.91 89 ALA A O 1
ATOM 712 N N . PHE A 1 92 ? -21.971 8.918 -25.267 1.00 31.21 90 PHE A N 1
ATOM 713 C CA . PHE A 1 92 ? -21.528 7.552 -25.561 1.00 30.18 90 PHE A CA 1
ATOM 714 C C . PHE A 1 92 ? -22.150 6.465 -24.669 1.00 35.82 90 PHE A C 1
ATOM 715 O O . PHE A 1 92 ? -22.664 5.519 -25.272 1.00 35.40 90 PHE A O 1
ATOM 723 N N . PRO A 1 93 ? -22.165 6.508 -23.301 1.00 33.69 91 PRO A N 1
ATOM 724 C CA . PRO A 1 93 ? -22.769 5.373 -22.563 1.00 33.72 91 PRO A CA 1
ATOM 725 C C . PRO A 1 93 ? -24.277 5.236 -22.828 1.00 34.84 91 PRO A C 1
ATOM 726 O O . PRO A 1 93 ? -24.772 4.136 -22.962 1.00 33.54 91 PRO A O 1
ATOM 730 N N . LYS A 1 94 ? -24.973 6.339 -22.951 1.00 33.18 92 LYS A N 1
ATOM 731 C CA . LYS A 1 94 ? -26.410 6.383 -23.213 1.00 34.27 92 LYS A CA 1
ATOM 732 C C . LYS A 1 94 ? -26.764 5.687 -24.534 1.00 36.11 92 LYS A C 1
ATOM 733 O O . LYS A 1 94 ? -27.680 4.880 -24.582 1.00 34.63 92 LYS A O 1
ATOM 739 N N . VAL A 1 95 ? -26.062 6.041 -25.605 1.00 33.84 93 VAL A N 1
ATOM 740 C CA . VAL A 1 95 ? -26.316 5.508 -26.951 1.00 33.44 93 VAL A CA 1
ATOM 741 C C . VAL A 1 95 ? -25.916 4.028 -26.998 1.00 32.71 93 VAL A C 1
ATOM 742 O O . VAL A 1 95 ? -26.640 3.222 -27.572 1.00 30.96 93 VAL A O 1
ATOM 746 N N . ILE A 1 96 ? -24.798 3.639 -26.355 1.00 28.88 94 ILE A N 1
ATOM 747 C CA A ILE A 1 96 ? -24.390 2.219 -26.326 0.50 27.24 94 ILE A CA 1
ATOM 748 C CA B ILE A 1 96 ? -24.406 2.248 -26.390 0.50 29.10 94 ILE A CA 1
ATOM 749 C C . ILE A 1 96 ? -25.391 1.387 -25.536 1.00 31.70 94 ILE A C 1
ATOM 750 O O . ILE A 1 96 ? -25.752 0.279 -25.959 1.00 29.35 94 ILE A O 1
ATOM 759 N N . ILE A 1 97 ? -25.875 1.916 -24.398 1.00 30.12 95 ILE A N 1
ATOM 760 C CA . ILE A 1 97 ? -26.822 1.164 -23.564 1.00 29.39 95 ILE A CA 1
ATOM 761 C C . ILE A 1 97 ? -28.142 1.044 -24.324 1.00 33.81 95 ILE A C 1
ATOM 762 O O . ILE A 1 97 ? -28.724 -0.036 -24.332 1.00 33.59 95 ILE A O 1
ATOM 767 N N . GLN A 1 98 ? -28.590 2.130 -24.979 1.00 33.40 96 GLN A N 1
ATOM 768 C CA A GLN A 1 98 ? -29.822 2.083 -25.775 0.50 34.97 96 GLN A CA 1
ATOM 769 C CA B GLN A 1 98 ? -29.815 2.104 -25.788 0.50 35.06 96 GLN A CA 1
ATOM 770 C C . GLN A 1 98 ? -29.666 1.025 -26.872 1.00 39.84 96 GLN A C 1
ATOM 771 O O . GLN A 1 98 ? -30.563 0.212 -27.060 1.00 40.48 96 GLN A O 1
ATOM 782 N N . HIS A 1 99 ? -28.489 0.978 -27.546 1.00 36.23 97 HIS A N 1
ATOM 783 C CA . HIS A 1 99 ? -28.217 -0.024 -28.587 1.00 37.28 97 HIS A CA 1
ATOM 784 C C . HIS A 1 99 ? -28.309 -1.449 -28.017 1.00 38.09 97 HIS A C 1
ATOM 785 O O . HIS A 1 99 ? -28.992 -2.289 -28.596 1.00 39.48 97 HIS A O 1
ATOM 792 N N . LEU A 1 100 ? -27.620 -1.722 -26.883 1.00 32.39 98 LEU A N 1
ATOM 793 C CA . LEU A 1 100 ? -27.569 -3.036 -26.226 1.00 31.52 98 LEU A CA 1
ATOM 794 C C . LEU A 1 100 ? -28.927 -3.536 -25.783 1.00 40.83 98 LEU A C 1
ATOM 795 O O . LEU A 1 100 ? -29.127 -4.750 -25.698 1.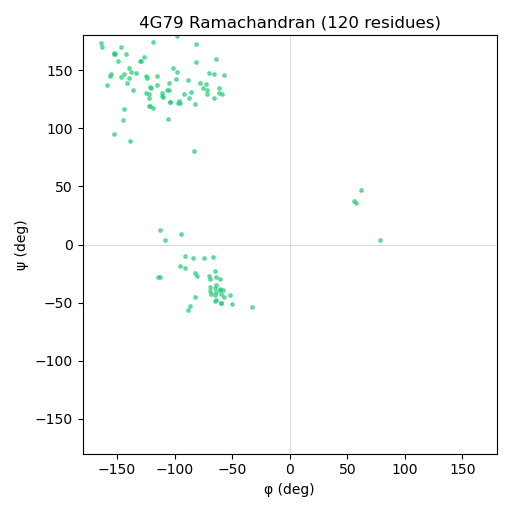00 42.19 98 LEU A O 1
ATOM 800 N N . LEU A 1 101 ? -29.841 -2.620 -25.449 1.00 40.37 99 LEU A N 1
ATOM 801 C CA . LEU A 1 101 ? -31.160 -3.019 -24.984 1.00 42.69 99 LEU A CA 1
ATOM 802 C C . LEU A 1 101 ? -32.191 -3.029 -26.107 1.00 48.35 99 LEU A C 1
ATOM 803 O O . LEU A 1 101 ? -33.227 -3.684 -25.958 1.00 51.02 99 LEU A O 1
ATOM 808 N N . CYS A 1 102 ? -31.909 -2.341 -27.229 1.00 43.71 100 CYS A N 1
ATOM 809 C CA . CYS A 1 102 ? -32.862 -2.194 -28.333 1.00 44.64 100 CYS A CA 1
ATOM 810 C C . CYS A 1 102 ? -32.553 -3.044 -29.565 1.00 52.05 100 CYS A C 1
ATOM 811 O O . CYS A 1 102 ? -33.454 -3.207 -30.396 1.00 54.33 100 CYS A O 1
ATOM 814 N N A LYS A 1 103 ? -31.258 -3.244 -29.859 0.50 49.89 101 LYS A N 1
ATOM 815 N N B LYS A 1 103 ? -31.410 -3.784 -29.547 0.50 43.03 101 LYS A N 1
ATOM 816 C CA A LYS A 1 103 ? -30.836 -3.861 -31.116 0.50 50.30 101 LYS A CA 1
ATOM 817 C CA B LYS A 1 103 ? -30.973 -4.645 -30.657 0.50 40.51 101 LYS A CA 1
ATOM 818 C C A LYS A 1 103 ? -30.271 -5.244 -30.927 0.50 55.11 101 LYS A C 1
ATOM 819 C C B LYS A 1 103 ? -30.482 -6.039 -30.226 0.50 41.87 101 LYS A C 1
ATOM 820 O O A LYS A 1 103 ? -29.609 -5.521 -29.925 0.50 55.22 101 LYS A O 1
ATOM 821 O O B LYS A 1 103 ? -30.088 -6.238 -29.071 0.50 40.86 101 LYS A O 1
ATOM 832 N N A ASN A 1 104 ? -30.509 -6.107 -31.930 0.50 52.55 102 ASN A N 1
ATOM 833 N N B ASN A 1 104 ? -30.453 -6.983 -31.197 0.50 36.27 102 ASN A N 1
ATOM 834 C CA A ASN A 1 104 ? -30.068 -7.499 -31.965 0.50 51.93 102 ASN A CA 1
ATOM 835 C CA B ASN A 1 104 ? -29.918 -8.342 -31.055 0.50 35.31 102 ASN A CA 1
ATOM 836 C C A ASN A 1 104 ? -28.574 -7.562 -32.325 0.50 50.84 102 ASN A C 1
ATOM 837 C C B ASN A 1 104 ? -28.463 -8.234 -30.671 0.50 36.90 102 ASN A C 1
ATOM 838 O O A ASN A 1 104 ? -28.186 -8.215 -33.301 0.50 51.82 102 ASN A O 1
ATOM 839 O O B ASN A 1 104 ? -27.729 -7.407 -31.237 0.50 36.11 102 ASN A O 1
ATOM 848 N N A THR A 1 105 ? -27.746 -6.885 -31.497 0.50 40.97 103 THR A N 1
ATOM 849 N N B THR A 1 105 ? -28.057 -9.016 -29.673 0.50 31.33 103 THR A N 1
ATOM 850 C CA A THR A 1 105 ? -26.293 -6.768 -31.594 0.50 37.52 103 THR A CA 1
ATOM 851 C CA B THR A 1 105 ? -26.694 -8.955 -29.158 0.50 29.19 103 THR A CA 1
ATOM 852 C C A THR A 1 105 ? -25.558 -8.103 -31.432 0.50 37.73 103 THR A C 1
ATOM 853 C C B THR A 1 105 ? -25.672 -9.573 -30.116 0.50 30.66 103 THR A C 1
ATOM 854 O O A THR A 1 105 ? -26.149 -9.091 -30.997 0.50 38.09 103 THR A O 1
ATOM 855 O O B THR A 1 105 ? -25.755 -10.761 -30.463 0.50 30.08 103 THR A O 1
ATOM 862 N N A GLU A 1 106 ? -24.239 -8.094 -31.736 0.50 30.76 104 GLU A N 1
ATOM 863 N N B GLU A 1 106 ? -24.674 -8.756 -30.480 0.50 26.40 104 GLU A N 1
ATOM 864 C CA A GLU A 1 106 ? -23.351 -9.251 -31.628 0.50 30.73 104 GLU A CA 1
ATOM 865 C CA B GLU A 1 106 ? -23.571 -9.163 -31.345 0.50 27.13 104 GLU A CA 1
ATOM 866 C C A GLU A 1 106 ? -22.082 -8.842 -30.902 0.50 33.02 104 GLU A C 1
ATOM 867 C C B GLU A 1 106 ? -22.274 -8.726 -30.697 0.50 30.50 104 GLU A C 1
ATOM 868 O O A GLU A 1 106 ? -21.484 -7.815 -31.238 0.50 31.47 104 GLU A O 1
ATOM 869 O O B GLU A 1 106 ? -21.850 -7.575 -30.867 0.50 27.57 104 GLU A O 1
ATOM 880 N N . ILE A 1 107 ? -21.674 -9.642 -29.907 1.00 29.19 105 ILE A N 1
ATOM 881 C CA . ILE A 1 107 ? -20.447 -9.380 -29.159 1.00 29.32 105 ILE A CA 1
ATOM 882 C C . ILE A 1 107 ? -19.420 -10.463 -29.421 1.00 33.99 105 ILE A C 1
ATOM 883 O O . ILE A 1 107 ? -19.723 -11.666 -29.303 1.00 34.67 105 ILE A O 1
ATOM 888 N N . ASN A 1 108 ? -18.184 -10.054 -29.695 1.00 30.40 106 ASN A N 1
ATOM 889 C CA . ASN A 1 108 ? -17.061 -11.004 -29.745 1.00 31.57 106 ASN A CA 1
ATOM 890 C C . ASN A 1 108 ? -16.110 -10.664 -28.648 1.00 36.46 106 ASN A C 1
ATOM 891 O O . ASN A 1 108 ? -15.801 -9.480 -28.447 1.00 34.85 106 ASN A O 1
ATOM 896 N N . ILE A 1 109 ? -15.617 -11.687 -27.958 1.00 32.28 107 ILE A N 1
ATOM 897 C CA . ILE A 1 109 ? -14.587 -11.518 -26.927 1.00 33.82 107 ILE A CA 1
ATOM 898 C C . ILE A 1 109 ? -13.424 -12.397 -27.373 1.00 39.47 107 ILE A C 1
ATOM 899 O O . ILE A 1 109 ? -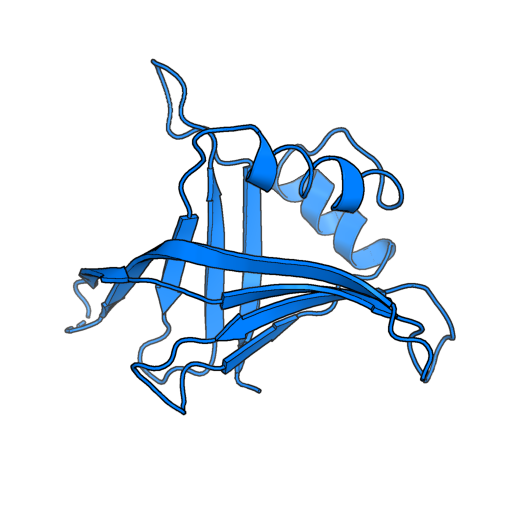13.613 -13.596 -27.614 1.00 39.50 107 ILE A O 1
ATOM 904 N N . ILE A 1 110 ? -12.270 -11.783 -27.617 1.00 37.54 108 ILE A N 1
ATOM 905 C CA . ILE A 1 110 ? -11.102 -12.519 -28.071 1.00 39.02 108 ILE A CA 1
ATOM 906 C C . ILE A 1 110 ? -10.192 -12.577 -26.869 1.00 44.37 108 ILE A C 1
ATOM 907 O O . ILE A 1 110 ? -9.6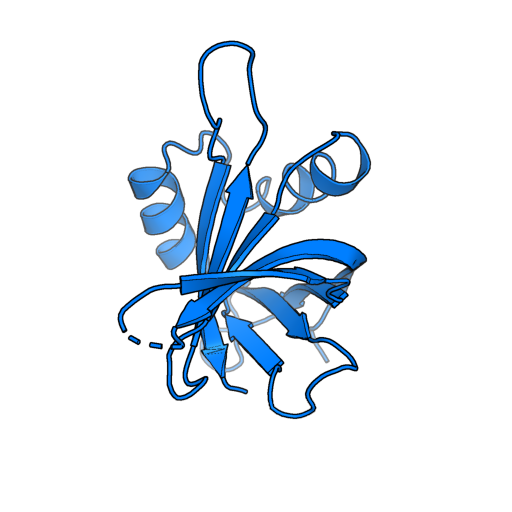81 -11.551 -26.437 1.00 41.78 108 ILE A O 1
ATOM 912 N N . LEU A 1 111 ? -10.082 -13.773 -26.286 1.00 43.71 109 LEU A N 1
ATOM 913 C CA . LEU A 1 111 ? -9.337 -14.054 -25.077 1.00 45.14 109 LEU A CA 1
ATOM 914 C C . LEU A 1 111 ? -7.880 -14.326 -25.355 1.00 53.44 109 LEU A C 1
ATOM 915 O O . LEU A 1 111 ? -7.548 -15.174 -26.184 1.00 54.49 109 LEU A O 1
ATOM 920 N N . ASP A 1 112 ? -7.003 -13.651 -24.594 1.00 52.28 110 ASP A N 1
ATOM 921 C CA . ASP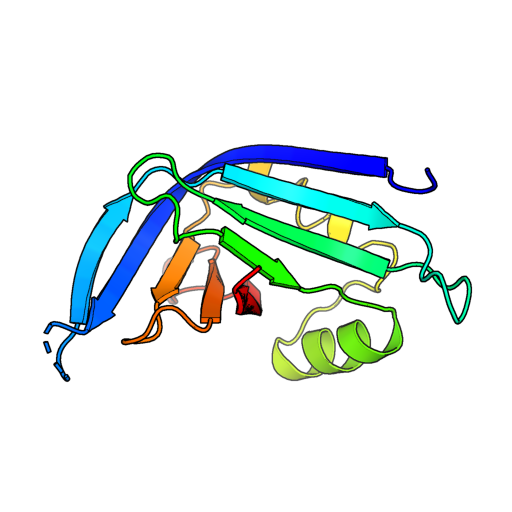 A 1 112 ? -5.556 -13.873 -24.637 1.00 54.91 110 ASP A CA 1
ATOM 922 C C . ASP A 1 112 ? -5.267 -15.294 -24.122 1.00 61.02 110 ASP A C 1
ATOM 923 O O . ASP A 1 112 ? -6.003 -15.783 -23.257 1.00 59.24 110 ASP A O 1
ATOM 928 N N . ALA A 1 113 ? -4.219 -15.962 -24.660 1.00 61.21 111 ALA A N 1
ATOM 929 C CA . ALA A 1 113 ? -3.827 -17.323 -24.274 1.00 63.46 111 ALA A CA 1
ATOM 930 C C . ALA A 1 113 ? -3.663 -17.492 -22.753 1.00 67.55 111 ALA A C 1
ATOM 931 O O . ALA A 1 113 ? -4.116 -18.502 -22.205 1.00 68.06 111 ALA A O 1
ATOM 933 N N . GLU A 1 114 ? -3.020 -16.513 -22.083 1.00 63.01 112 GLU A N 1
ATOM 934 C CA . GLU A 1 114 ? -2.779 -16.538 -20.648 1.00 63.34 112 GLU A CA 1
ATOM 935 C C . GLU A 1 114 ? -3.858 -15.795 -19.842 1.00 62.79 112 GLU A C 1
ATOM 936 O O . GLU A 1 114 ? -3.683 -15.608 -18.637 1.00 62.91 112 GLU A O 1
ATOM 942 N N . LYS A 1 115 ? -4.969 -15.374 -20.496 1.00 56.03 113 LYS A N 1
ATOM 943 C CA . LYS A 1 115 ? -6.097 -14.662 -19.865 1.00 52.72 113 LYS A CA 1
ATOM 944 C C . LYS A 1 115 ? -5.632 -13.380 -19.142 1.00 54.67 113 LYS A C 1
ATOM 945 O O . LYS A 1 115 ? -6.144 -13.055 -18.062 1.00 53.77 113 LYS A O 1
ATOM 951 N N . ASN A 1 116 ? -4.646 -12.668 -19.725 1.00 51.25 114 ASN A N 1
ATOM 952 C CA . ASN A 1 116 ? -4.157 -11.398 -19.170 1.00 51.67 114 ASN A CA 1
ATOM 953 C C . ASN A 1 116 ? -5.082 -10.263 -19.593 1.00 52.00 114 ASN A C 1
ATOM 954 O O . ASN A 1 116 ? -5.172 -9.225 -18.928 1.00 50.71 114 ASN A O 1
ATOM 959 N N . PHE A 1 117 ? -5.780 -10.477 -20.718 1.00 47.50 115 PHE A N 1
ATOM 960 C CA . PHE A 1 117 ? -6.696 -9.510 -21.306 1.00 45.41 115 PHE A CA 1
ATOM 961 C C . PHE A 1 117 ? -7.608 -10.176 -22.329 1.00 47.06 115 PHE A C 1
ATOM 962 O O . PHE A 1 117 ? -7.419 -11.335 -22.705 1.00 45.80 115 PHE A O 1
ATOM 970 N N . CYS A 1 118 ? -8.568 -9.402 -22.816 1.00 42.98 116 CYS A N 1
ATOM 971 C CA . CYS A 1 118 ? -9.452 -9.781 -23.880 1.00 42.09 116 CYS A CA 1
ATOM 972 C C . CYS A 1 118 ? -9.821 -8.533 -24.639 1.00 42.93 116 CYS A C 1
ATOM 973 O O . CYS A 1 118 ? -9.727 -7.428 -24.104 1.00 40.33 116 CYS A O 1
ATOM 976 N N . SER A 1 119 ? -10.242 -8.710 -25.883 1.00 40.01 117 SER A N 1
ATOM 977 C CA . SER A 1 119 ? -10.755 -7.625 -26.692 1.00 38.31 117 SER A CA 1
ATOM 978 C C . SER A 1 119 ? -12.246 -7.802 -26.714 1.00 38.06 117 SER A C 1
ATOM 979 O O . SER A 1 119 ? -12.714 -8.894 -27.000 1.00 36.89 117 SER A O 1
ATOM 982 N N . PHE A 1 120 ? -12.990 -6.790 -26.277 1.00 31.27 118 PHE A N 1
ATOM 983 C CA . PHE A 1 120 ? -14.437 -6.807 -26.285 1.00 29.37 118 PHE A CA 1
ATOM 984 C C . PHE A 1 120 ? -14.826 -6.058 -27.569 1.00 33.15 118 PHE A C 1
ATOM 985 O O . PHE A 1 120 ? -14.451 -4.890 -27.725 1.00 30.82 118 PHE A O 1
ATOM 993 N N . GLU A 1 121 ? -15.561 -6.700 -28.453 1.00 30.43 119 GLU A N 1
ATOM 994 C CA . GLU A 1 121 ? -15.958 -6.090 -29.721 1.00 29.79 119 GLU A CA 1
ATOM 995 C C . GLU A 1 121 ? -17.451 -6.084 -29.845 1.00 31.90 119 GLU A C 1
ATOM 996 O O . GLU A 1 121 ? -18.071 -7.131 -29.680 1.00 31.14 119 GLU A O 1
ATOM 1002 N N . LEU A 1 122 ? -18.033 -4.907 -30.090 1.00 28.26 120 LEU A N 1
ATOM 1003 C CA . LEU A 1 122 ? -19.476 -4.752 -30.255 1.00 27.08 120 LEU A CA 1
ATOM 1004 C C . LEU A 1 122 ? -19.789 -4.513 -31.730 1.00 29.70 120 LEU A C 1
ATOM 1005 O O . LEU A 1 122 ? -19.152 -3.663 -32.338 1.00 28.53 120 LEU A O 1
ATOM 1010 N N . PHE A 1 123 ? -20.796 -5.224 -32.283 1.00 25.33 121 PHE A N 1
ATOM 1011 C CA . PHE A 1 123 ? -21.183 -5.106 -33.692 1.00 25.82 121 PHE A CA 1
ATOM 1012 C C . PHE A 1 123 ? -22.622 -4.881 -33.835 1.00 31.46 121 PHE A C 1
ATOM 1013 O O . PHE A 1 123 ? -23.374 -5.240 -32.947 1.00 31.71 121 PHE A O 1
ATOM 1021 N N . SER A 1 124 ? -23.025 -4.327 -34.973 1.00 29.29 122 SER A N 1
ATOM 1022 C CA . SER A 1 124 ? -24.430 -4.221 -35.362 1.00 30.83 122 SER A CA 1
ATOM 1023 C C . SER A 1 124 ? -24.472 -4.547 -36.871 1.00 32.87 122 SER A C 1
ATOM 1024 O O . SER A 1 124 ? -24.250 -3.667 -37.704 1.00 31.65 122 SER A O 1
ATOM 1027 N N . LYS A 1 125 ? -24.620 -5.843 -37.210 1.00 32.98 123 LYS A N 1
ATOM 1028 C CA . LYS A 1 125 ? -24.549 -6.329 -38.595 1.00 33.29 123 LYS A CA 1
ATOM 1029 C C . LYS A 1 125 ? -25.543 -5.664 -39.496 1.00 36.78 123 LYS A C 1
ATOM 1030 O O . LYS A 1 125 ? -26.603 -5.215 -39.078 1.00 35.96 123 LYS A O 1
ATOM 1036 N N . THR A 1 126 ? -25.110 -5.488 -40.729 1.00 34.96 124 THR A N 1
ATOM 1037 C CA . THR A 1 126 ? -25.916 -4.961 -41.813 1.00 35.49 124 THR A CA 1
ATOM 1038 C C . THR A 1 126 ? -25.977 -6.072 -42.874 1.00 40.21 124 THR A C 1
ATOM 1039 O O . THR A 1 126 ? -25.231 -7.060 -42.774 1.00 38.08 124 THR A O 1
ATOM 1043 N N . PRO A 1 127 ? -26.766 -5.914 -43.961 1.00 40.76 125 PRO A N 1
ATOM 1044 C CA . PRO A 1 127 ? -26.749 -6.933 -45.019 1.00 41.63 125 PRO A CA 1
ATOM 1045 C C . PRO A 1 127 ? -25.409 -7.014 -45.784 1.00 42.92 125 PRO A C 1
ATOM 1046 O O . PRO A 1 127 ? -25.202 -7.970 -46.517 1.00 43.98 125 PRO A O 1
ATOM 1050 N N . ILE A 1 128 ? -24.492 -6.050 -45.591 1.00 35.83 126 ILE A N 1
ATOM 1051 C CA . ILE A 1 128 ? -23.237 -6.004 -46.362 1.00 35.75 126 ILE A CA 1
ATOM 1052 C C . ILE A 1 128 ? -22.025 -6.220 -45.508 1.00 35.30 126 ILE A C 1
ATOM 1053 O O . ILE A 1 128 ? -20.995 -6.630 -46.027 1.00 36.99 126 ILE A O 1
ATOM 1058 N N . SER A 1 129 ? -22.098 -5.866 -44.244 1.00 31.72 127 SER A N 1
ATOM 1059 C CA . SER A 1 129 ? -20.891 -5.919 -43.437 1.00 32.33 127 SER A CA 1
ATOM 1060 C C . SER A 1 129 ? -21.139 -6.284 -41.983 1.00 35.11 127 SER A C 1
ATOM 1061 O O . SER A 1 129 ? -22.274 -6.292 -41.507 1.00 31.42 127 SER A O 1
ATOM 1064 N N . LYS A 1 130 ? -20.038 -6.546 -41.277 1.00 33.98 128 LYS A N 1
ATOM 1065 C CA . LYS A 1 130 ? -20.071 -6.910 -39.845 1.00 32.05 128 LYS A CA 1
ATOM 1066 C C . LYS A 1 130 ? -20.614 -5.774 -38.982 1.00 33.55 128 LYS A C 1
ATOM 1067 O O . LYS A 1 130 ? -21.234 -6.070 -37.968 1.00 33.46 128 LYS A O 1
ATOM 1073 N N . GLY A 1 131 ? -20.449 -4.507 -39.416 1.00 29.74 129 GLY A N 1
ATOM 1074 C CA . GLY A 1 131 ? -20.944 -3.352 -38.679 1.00 28.33 129 GLY A CA 1
ATOM 1075 C C . GLY A 1 131 ? -20.327 -3.193 -37.298 1.00 29.97 129 GLY A C 1
ATOM 1076 O O . GLY A 1 131 ? -21.040 -2.887 -36.338 1.00 29.34 129 GLY A O 1
ATOM 1077 N N . LYS A 1 132 ? -18.994 -3.314 -37.192 1.00 28.08 130 LYS A N 1
ATOM 1078 C CA . LYS A 1 132 ? -18.320 -3.099 -35.894 1.00 28.51 130 LYS A CA 1
ATOM 1079 C C . LYS A 1 132 ? -18.591 -1.701 -35.358 1.00 32.82 130 LYS A C 1
ATOM 1080 O O . LYS A 1 132 ? -18.443 -0.720 -36.093 1.00 33.04 130 LYS A O 1
ATOM 1086 N N . ILE A 1 133 ? -19.020 -1.601 -34.092 1.00 26.52 131 ILE A N 1
ATOM 1087 C CA . ILE A 1 133 ? -19.257 -0.300 -33.472 1.00 26.54 131 ILE A CA 1
ATOM 1088 C C . ILE A 1 133 ? -17.937 0.156 -32.850 1.00 31.72 131 ILE A C 1
ATOM 1089 O O . ILE A 1 133 ? -17.409 1.225 -33.203 1.00 31.54 131 ILE A O 1
ATOM 1094 N N . PHE A 1 134 ? -17.375 -0.671 -31.959 1.00 28.04 132 PHE A N 1
ATOM 1095 C CA . PHE A 1 134 ? -16.082 -0.357 -31.354 1.00 28.25 132 PHE A CA 1
ATOM 1096 C C . PHE A 1 134 ? -15.529 -1.619 -30.758 1.00 32.79 132 PHE A C 1
ATOM 1097 O O . PHE A 1 134 ? -16.221 -2.623 -30.683 1.00 31.99 132 PHE A O 1
ATOM 1105 N N . SER A 1 135 ? -14.278 -1.568 -30.358 1.00 31.97 133 SER A N 1
ATOM 1106 C CA . SER A 1 135 ? -13.623 -2.626 -29.618 1.00 33.21 133 SER A CA 1
ATOM 1107 C C . SER A 1 135 ? -12.797 -1.949 -28.535 1.00 36.84 133 SER A C 1
ATOM 1108 O O . SER A 1 135 ? -12.322 -0.831 -28.727 1.00 35.86 133 SER A O 1
ATOM 1111 N N . ILE A 1 136 ? -12.647 -2.608 -27.403 1.00 32.25 134 ILE A N 1
ATOM 1112 C CA . ILE A 1 136 ? -11.860 -2.083 -26.296 1.00 33.03 134 ILE A CA 1
ATOM 1113 C C . ILE A 1 136 ? -11.112 -3.235 -25.661 1.00 36.43 134 ILE A C 1
ATOM 1114 O O . ILE A 1 136 ? -11.662 -4.322 -25.537 1.00 33.67 134 ILE A O 1
ATOM 1119 N N . LYS A 1 137 ? -9.852 -3.006 -25.296 1.00 34.93 135 LYS A N 1
ATOM 1120 C CA . LYS A 1 137 ? -9.041 -3.996 -24.607 1.00 35.03 135 LYS A CA 1
ATOM 1121 C C . LYS A 1 137 ? -9.374 -3.954 -23.106 1.00 38.24 135 LYS A C 1
ATOM 1122 O O . LYS A 1 137 ? -9.245 -2.906 -22.469 1.00 36.16 135 LYS A O 1
ATOM 1128 N N . LEU A 1 138 ? -9.829 -5.097 -22.555 1.00 34.90 136 LEU A N 1
ATOM 1129 C CA . LEU A 1 138 ? -10.153 -5.201 -21.124 1.00 33.82 136 LEU A CA 1
ATOM 1130 C C . LEU A 1 138 ? -9.047 -5.980 -20.463 1.00 39.21 136 LEU A C 1
ATOM 1131 O O . LEU A 1 138 ? -8.627 -7.006 -20.979 1.00 39.86 136 LEU A O 1
ATOM 1136 N N . HIS A 1 139 ? -8.561 -5.491 -19.344 1.00 38.72 137 HIS A N 1
ATOM 1137 C CA . HIS A 1 139 ? -7.439 -6.118 -18.641 1.00 41.81 137 HIS A CA 1
ATOM 1138 C C . HIS A 1 139 ? -7.912 -7.015 -17.503 1.00 42.73 137 HIS A C 1
ATOM 1139 O O . HIS A 1 139 ? -8.925 -6.712 -16.865 1.00 38.57 137 HIS A O 1
ATOM 1146 N N . ALA A 1 140 ? -7.151 -8.094 -17.221 1.00 41.54 138 ALA A N 1
ATOM 1147 C CA . ALA A 1 140 ? -7.477 -9.025 -16.135 1.00 43.13 138 ALA A CA 1
ATOM 1148 C C . ALA A 1 140 ? -7.474 -8.296 -14.789 1.00 48.44 138 ALA A C 1
ATOM 1149 O O . ALA A 1 140 ? -6.593 -7.470 -14.531 1.00 49.43 138 ALA A O 1
ATOM 1151 N N . VAL A 1 141 ? -8.509 -8.553 -13.976 1.00 44.11 139 VAL A N 1
ATOM 1152 C CA . VAL A 1 141 ? -8.729 -7.916 -12.673 1.00 51.16 139 VAL A CA 1
ATOM 1153 C C . VAL A 1 141 ? -7.929 -8.650 -11.593 1.00 85.96 139 VAL A C 1
ATOM 1154 O O . VAL A 1 141 ? -7.717 -9.851 -11.703 1.00 68.60 139 VAL A O 1
#

Sequence (134 aa):
TSKIALFDQTLIASLLQPLPDFKAYKTKVVKLKISEQRRNETSGEKELKFEISRSDDFEFLFSETTLNNEKYQILARDHDLTVDFDDAFPKVIIIQQHLLCKKNNTTEEINIILDAEKNFCSFELFSKTPISKGKIFSIKLHAV

Secondary structure (DSSP, 8-state):
---EEEEEEEEEEEEEEE---EEEEEEEEEEEEEEEE-TTT--EEEEEEEE-TT-TT-EEEEEE-HHHHHHHHHHHT--S-TTTHHHHHHHHHHHS--EEEEEE-TTSSEEEEEEE---SSS--EEEEEEEEE-